Protein AF-A0A5F2BUI4-F1 (afdb_monomer)

Foldseek 3Di:
DDDDDDDDPPPPPPPPDDPDDDPPDDDPVRVVPDDDDPDDDQFEAECQAPVQVPDPHGDALVVLLVVLVVCVVVVRRHYDNYDLVPDPRRVVSVVVSVVPDDD

InterPro domains:
  IPR000891 Pyruvate carboxyltransferase [PF00682] (43-96)
  IPR002034 Alpha-isopropylmalate/homocitrate synthase, conserved site [PS00815] (48-64)
  IPR013785 Aldolase-type TIM barrel [G3DSA:3.20.20.70] (23-102)

Radius of gyration: 25.84 Å; Cα contacts (8 Å, |Δi|>4): 67; chains: 1; bounding box: 66×32×68 Å

Organism: NCBI:txid2023184

Mean predicted aligned error: 11.92 Å

Nearest PDB structures (foldseek):
  4ov9-assembly1_A-2  TM=9.997E-01  e=1.015E-05  Leptospira biflexa serovar Patoc strain 'Patoc 1 (Paris)'
  4ov4-assembly1_A-2  TM=1.001E+00  e=1.326E-05  Leptospira biflexa serovar Patoc strain 'Patoc 1 (Paris)'
  3hps-assembly1_B  TM=8.866E-01  e=4.500E-03  Mycobacterium tuberculosis H37Rv
  3hps-assembly1_A  TM=8.861E-01  e=5.146E-03  Mycobacterium tuberculosis H37Rv
  6ktq-assembly1_B  TM=8.487E-01  e=1.229E-02  Sulfolobus acidocaldarius DSM 639

pLDDT: mean 83.7, std 21.83, range [31.66, 98.69]

Solvent-accessible surface area (backbone atoms only — not comparable to full-atom values): 6797 Å² total; per-residue (Å²): 136,88,82,81,86,78,79,83,76,81,79,78,74,74,81,73,78,80,73,73,83,78,71,85,73,79,51,73,74,59,61,70,68,53,78,78,74,95,60,83,81,86,50,71,44,43,55,58,30,61,49,30,71,71,40,96,69,61,69,55,64,71,55,45,52,54,51,50,56,50,46,58,76,68,63,59,78,37,71,43,64,44,55,47,90,77,42,70,69,36,31,52,42,32,54,53,56,59,72,72,50,81,134

Sequence (103 aa):
MKQDSESENVDTTHNAIAFGNSKEIQSFSDILQNPLPKHPPFFMDVTLRDGNQALRKPWNLDQKETIFKQLLKLSVQGIEVGFASSNDQEFEACSYLSSIAPE

Secondary structure (DSSP, 8-state):
-------------------S----PPPHHHHHTSPPPSSPPP-EE-IIIIIHHTSSS---HHHHHHHHHHHHHTT-SEE----TTS-HHHHHHHHHHHHTS--

Structure (mmCIF, N/CA/C/O backbone):
data_AF-A0A5F2BUI4-F1
#
_entry.id   AF-A0A5F2BUI4-F1
#
loop_
_atom_site.group_PDB
_atom_site.id
_atom_site.type_symbol
_atom_site.label_atom_id
_atom_site.label_alt_id
_atom_site.label_comp_id
_atom_site.label_asym_id
_atom_site.label_entity_id
_atom_site.label_seq_id
_atom_site.pdbx_PDB_ins_code
_atom_site.Cartn_x
_atom_site.Cartn_y
_atom_site.Cartn_z
_atom_site.occupancy
_atom_site.B_iso_or_equiv
_atom_site.auth_seq_id
_atom_site.auth_comp_id
_atom_site.auth_asym_id
_atom_site.auth_atom_id
_atom_site.pdbx_PDB_model_num
ATOM 1 N N . MET A 1 1 ? 52.680 -18.682 57.495 1.00 40.50 1 MET A N 1
ATOM 2 C CA . MET A 1 1 ? 52.805 -18.217 56.099 1.00 40.50 1 MET A CA 1
ATOM 3 C C . MET A 1 1 ? 51.427 -18.330 55.476 1.00 40.50 1 MET A C 1
ATOM 5 O O . MET A 1 1 ? 50.887 -19.427 55.476 1.00 40.50 1 MET A O 1
ATOM 9 N N . LYS A 1 2 ? 50.830 -17.202 55.087 1.00 39.41 2 LYS A N 1
ATOM 10 C CA . LYS A 1 2 ? 49.523 -17.132 54.423 1.00 39.41 2 LYS A CA 1
ATOM 11 C C . LYS A 1 2 ? 49.656 -17.592 52.973 1.00 39.41 2 LYS A C 1
ATOM 13 O O . LYS A 1 2 ? 50.632 -17.200 52.340 1.00 39.41 2 LYS A O 1
ATOM 18 N N . GLN A 1 3 ? 48.671 -18.321 52.464 1.00 31.66 3 GLN A N 1
ATOM 19 C CA . GLN A 1 3 ? 48.295 -18.302 51.050 1.00 31.66 3 GLN A CA 1
ATOM 20 C C . GLN A 1 3 ? 46.776 -18.471 50.987 1.00 31.66 3 GLN A C 1
ATOM 22 O O . GLN A 1 3 ? 46.263 -19.583 50.935 1.00 31.66 3 GLN A O 1
ATOM 27 N N . ASP A 1 4 ? 46.084 -17.338 51.074 1.00 36.66 4 ASP A N 1
ATOM 28 C CA . ASP A 1 4 ? 44.680 -17.218 50.706 1.00 36.66 4 ASP A CA 1
ATOM 29 C C . ASP A 1 4 ? 44.648 -17.053 49.181 1.00 36.66 4 ASP A C 1
ATOM 31 O O . ASP A 1 4 ? 45.276 -16.147 48.632 1.00 36.66 4 ASP A O 1
ATOM 35 N N . SER A 1 5 ? 43.997 -17.980 48.481 1.00 43.94 5 SER A N 1
ATOM 36 C CA . SER A 1 5 ? 43.767 -17.885 47.042 1.00 43.94 5 SER A CA 1
ATOM 37 C C . SER A 1 5 ? 42.569 -16.968 46.799 1.00 43.94 5 SER A C 1
ATOM 39 O O . SER A 1 5 ? 41.422 -17.414 46.848 1.00 43.94 5 SER A O 1
ATOM 41 N N . GLU A 1 6 ? 42.830 -15.686 46.569 1.00 41.34 6 GLU A N 1
ATOM 42 C CA . GLU A 1 6 ? 41.829 -14.747 46.070 1.00 41.34 6 GLU A CA 1
ATOM 43 C C . GLU A 1 6 ? 41.555 -15.054 44.592 1.00 41.34 6 GLU A C 1
ATOM 45 O O . GLU A 1 6 ? 42.426 -14.934 43.732 1.00 41.34 6 GLU A O 1
ATOM 50 N N . SER A 1 7 ? 40.337 -15.504 44.290 1.00 40.62 7 SER A N 1
ATOM 51 C CA . SER A 1 7 ? 39.819 -15.528 42.926 1.00 40.62 7 SER A CA 1
ATOM 52 C C . SER A 1 7 ? 39.470 -14.095 42.526 1.00 40.62 7 SER A C 1
ATOM 54 O O . SER A 1 7 ? 38.478 -13.545 43.010 1.00 40.62 7 SER A O 1
ATOM 56 N N . GLU A 1 8 ? 40.280 -13.491 41.661 1.00 36.25 8 GLU A N 1
ATOM 57 C CA . GLU A 1 8 ? 39.972 -12.208 41.030 1.00 36.25 8 GLU A CA 1
ATOM 58 C C . GLU A 1 8 ? 38.680 -12.338 40.209 1.00 36.25 8 GLU A C 1
ATOM 60 O O . GLU A 1 8 ? 38.648 -12.943 39.138 1.00 36.25 8 GLU A O 1
ATOM 65 N N . ASN A 1 9 ? 37.584 -11.781 40.727 1.00 36.47 9 ASN A N 1
ATOM 66 C CA . ASN A 1 9 ? 36.390 -11.522 39.936 1.00 36.47 9 ASN A CA 1
ATOM 67 C C . ASN A 1 9 ? 36.667 -10.247 39.136 1.00 36.47 9 ASN A C 1
ATOM 69 O O . ASN A 1 9 ? 36.715 -9.154 39.698 1.00 36.47 9 ASN A O 1
ATOM 73 N N . VAL A 1 10 ? 36.911 -10.398 37.834 1.00 41.38 10 VAL A N 1
ATOM 74 C CA . VAL A 1 10 ? 37.094 -9.281 36.904 1.00 41.38 10 VAL A CA 1
ATOM 75 C C . VAL A 1 10 ? 35.752 -8.563 36.763 1.00 41.38 10 VAL A C 1
ATOM 77 O O . VAL A 1 10 ? 34.909 -8.942 35.949 1.00 41.38 10 VAL A O 1
ATOM 80 N N . ASP A 1 11 ? 35.545 -7.537 37.586 1.00 40.06 11 ASP A N 1
ATOM 81 C CA . ASP A 1 11 ? 34.415 -6.619 37.481 1.00 40.06 11 ASP A CA 1
ATOM 82 C C . ASP A 1 11 ? 34.570 -5.797 36.196 1.00 40.06 11 ASP A C 1
ATOM 84 O O . ASP A 1 11 ? 35.220 -4.751 36.145 1.00 40.06 11 ASP A O 1
ATOM 88 N N . THR A 1 12 ? 34.033 -6.340 35.104 1.00 38.44 12 THR A N 1
ATOM 89 C CA . THR A 1 12 ? 33.984 -5.667 33.807 1.00 38.44 12 THR A CA 1
ATOM 90 C C . THR A 1 12 ? 32.848 -4.655 33.859 1.00 38.44 12 THR A C 1
ATOM 92 O O . THR A 1 12 ? 31.767 -4.864 33.307 1.00 38.44 12 THR A O 1
ATOM 95 N N . THR A 1 13 ? 33.081 -3.537 34.541 1.00 39.53 13 THR A N 1
ATOM 96 C CA . THR A 1 13 ? 32.226 -2.359 34.429 1.00 39.53 13 THR A CA 1
ATOM 97 C C . THR A 1 13 ? 32.399 -1.795 33.023 1.00 39.53 13 THR A C 1
ATOM 99 O O . THR A 1 13 ? 33.300 -1.012 32.724 1.00 39.53 13 THR A O 1
ATOM 102 N N . HIS A 1 14 ? 31.527 -2.236 32.113 1.00 44.00 14 HIS A N 1
ATOM 103 C CA . HIS A 1 14 ? 31.317 -1.572 30.837 1.00 44.00 14 HIS A CA 1
ATOM 104 C C . HIS A 1 14 ? 30.907 -0.129 31.123 1.00 44.00 14 HIS A C 1
ATOM 106 O O . HIS A 1 14 ? 29.790 0.154 31.551 1.00 44.00 14 HIS A O 1
ATOM 112 N N . ASN A 1 15 ? 31.860 0.773 30.914 1.00 41.28 15 ASN A N 1
ATOM 113 C CA . ASN A 1 15 ? 31.704 2.207 31.047 1.00 41.28 15 ASN A CA 1
ATOM 114 C C . ASN A 1 15 ? 30.686 2.672 29.991 1.00 41.28 15 ASN A C 1
ATOM 116 O O . ASN A 1 15 ? 31.028 2.896 28.827 1.00 41.28 15 ASN A O 1
ATOM 120 N N . ALA A 1 16 ? 29.409 2.716 30.371 1.00 46.88 16 ALA A N 1
ATOM 121 C CA . ALA A 1 16 ? 28.344 3.222 29.527 1.00 46.88 16 ALA A CA 1
ATOM 122 C C . ALA A 1 16 ? 28.563 4.726 29.347 1.00 46.88 16 ALA A C 1
ATOM 124 O O . ALA A 1 16 ? 28.438 5.512 30.284 1.00 46.88 16 ALA A O 1
ATOM 125 N N . ILE A 1 17 ? 28.923 5.113 28.126 1.00 44.84 17 ILE A N 1
ATOM 126 C CA . ILE A 1 17 ? 28.969 6.505 27.689 1.00 44.84 17 ILE A CA 1
ATOM 127 C C . ILE A 1 17 ? 27.579 7.096 27.948 1.00 44.84 17 ILE A C 1
ATOM 129 O O . ILE A 1 17 ? 26.595 6.679 27.336 1.00 44.84 17 ILE A O 1
ATOM 133 N N . ALA A 1 18 ? 27.498 8.030 28.895 1.00 49.97 18 ALA A N 1
ATOM 134 C CA . ALA A 1 18 ? 26.268 8.713 29.258 1.00 49.97 18 ALA A CA 1
ATOM 135 C C . ALA A 1 18 ? 25.780 9.562 28.075 1.00 49.97 18 ALA A C 1
ATOM 137 O O . ALA A 1 18 ? 26.243 10.682 27.854 1.00 49.97 18 ALA A O 1
ATOM 138 N N . PHE A 1 19 ? 24.836 9.024 27.304 1.00 50.28 19 PHE A N 1
ATOM 139 C CA . PHE A 1 19 ? 23.993 9.833 26.435 1.00 50.28 19 PHE A CA 1
ATOM 140 C C . PHE A 1 19 ? 23.083 10.685 27.334 1.00 50.28 19 PHE A C 1
ATOM 142 O O . PHE A 1 19 ? 22.416 10.165 28.225 1.00 50.28 19 PHE A O 1
ATOM 149 N N . GLY A 1 20 ? 23.160 12.006 27.153 1.00 56.09 20 GLY A N 1
ATOM 150 C CA . GLY A 1 20 ? 22.627 13.022 28.062 1.00 56.09 20 GLY A CA 1
ATOM 151 C C . GLY A 1 20 ? 21.127 12.945 28.368 1.00 56.09 20 GLY A C 1
ATOM 152 O O . GLY A 1 20 ? 20.374 12.274 27.674 1.00 56.09 20 GLY A O 1
ATOM 153 N N . ASN A 1 21 ? 20.741 13.673 29.429 1.00 55.84 21 ASN A N 1
ATOM 154 C CA . ASN A 1 21 ? 19.393 13.833 29.992 1.00 55.84 21 ASN A CA 1
ATOM 155 C C . ASN A 1 21 ? 18.414 12.724 29.599 1.00 55.84 21 ASN A C 1
ATOM 157 O O . ASN A 1 21 ? 17.616 12.871 28.669 1.00 55.84 21 ASN A O 1
ATOM 161 N N . SER A 1 22 ? 18.448 11.636 30.368 1.00 63.75 22 SER A N 1
ATOM 162 C CA . SER A 1 22 ? 17.383 10.646 30.400 1.00 63.75 22 SER A CA 1
ATOM 163 C C . SER A 1 22 ? 16.063 11.368 30.664 1.00 63.75 22 SER A C 1
ATOM 165 O O . SER A 1 22 ? 15.782 11.763 31.796 1.00 63.75 22 SER A O 1
ATOM 167 N N . LYS A 1 23 ? 15.257 11.572 29.616 1.00 68.19 23 LYS A N 1
ATOM 168 C CA . LYS A 1 23 ? 13.826 11.809 29.805 1.00 68.19 23 LYS A CA 1
ATOM 169 C C . LYS A 1 23 ? 13.335 10.681 30.703 1.00 68.19 23 LYS A C 1
ATOM 171 O O . LYS A 1 23 ? 13.623 9.522 30.418 1.00 68.19 23 LYS A O 1
ATOM 176 N N . GLU A 1 24 ? 12.677 11.030 31.797 1.00 74.81 24 GLU A N 1
ATOM 177 C CA . GLU A 1 24 ? 12.127 10.058 32.732 1.00 74.81 24 GLU A CA 1
ATOM 178 C C . GLU A 1 24 ? 11.155 9.158 31.956 1.00 74.81 24 GLU A C 1
ATOM 180 O O . GLU A 1 24 ? 10.153 9.623 31.406 1.00 74.81 24 GLU A O 1
ATOM 185 N N . ILE A 1 25 ? 11.526 7.888 31.784 1.00 80.00 25 ILE A N 1
ATOM 186 C CA . ILE A 1 25 ? 10.713 6.916 31.058 1.00 80.00 25 ILE A CA 1
ATOM 187 C C . ILE A 1 25 ? 9.664 6.412 32.043 1.00 80.00 25 ILE A C 1
ATOM 189 O O . ILE A 1 25 ? 10.016 5.902 33.105 1.00 80.00 25 ILE A O 1
ATOM 193 N N . GLN A 1 26 ? 8.385 6.555 31.691 1.00 79.69 26 GLN A N 1
ATOM 194 C CA . GLN A 1 26 ? 7.292 5.992 32.482 1.00 79.69 26 GLN A CA 1
ATOM 195 C C . GLN A 1 26 ? 7.490 4.488 32.661 1.00 79.69 26 GLN A C 1
ATOM 197 O O . GLN A 1 26 ? 7.848 3.783 31.711 1.00 79.69 26 GLN A O 1
ATOM 202 N N . SER A 1 27 ? 7.243 3.987 33.869 1.00 86.44 27 SER A N 1
ATOM 203 C CA . SER A 1 27 ? 7.346 2.555 34.110 1.00 86.44 27 SER A CA 1
ATOM 204 C C . SER A 1 27 ? 6.225 1.811 33.382 1.00 86.44 27 SER A C 1
ATOM 206 O O . SER A 1 27 ? 5.158 2.355 33.089 1.00 86.44 27 SER A O 1
ATOM 208 N N . PHE A 1 28 ? 6.441 0.523 33.117 1.00 84.19 28 PHE A N 1
ATOM 209 C 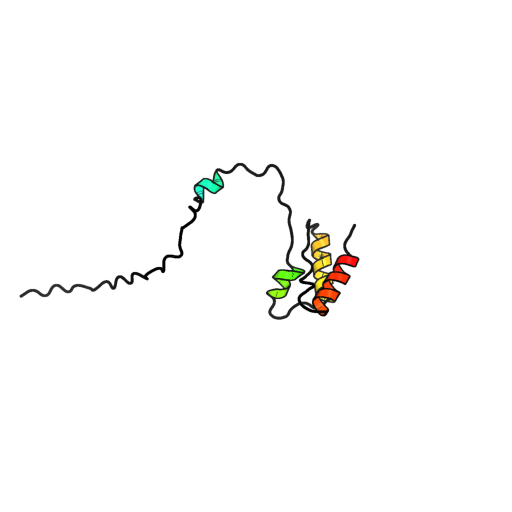CA . PHE A 1 28 ? 5.409 -0.332 32.530 1.00 84.19 28 PHE A CA 1
ATOM 210 C C . PHE A 1 28 ? 4.128 -0.358 33.383 1.00 84.19 28 PHE A C 1
ATOM 212 O O . PHE A 1 28 ? 3.020 -0.347 32.848 1.00 84.19 28 PHE A O 1
ATOM 219 N N . SER A 1 29 ? 4.281 -0.322 34.711 1.00 87.19 29 SER A N 1
ATOM 220 C CA . SER A 1 29 ? 3.170 -0.251 35.664 1.00 87.19 29 SER A CA 1
ATOM 221 C C . SER A 1 29 ? 2.339 1.022 35.509 1.00 87.19 29 SER A C 1
ATOM 223 O O . SER A 1 29 ? 1.123 0.965 35.679 1.00 87.19 29 SER A O 1
ATOM 225 N N . ASP A 1 30 ? 2.972 2.146 35.170 1.00 87.62 30 ASP A N 1
ATOM 226 C CA . ASP A 1 30 ? 2.285 3.424 34.951 1.00 87.62 30 ASP A CA 1
ATOM 227 C C . ASP A 1 30 ? 1.503 3.402 33.632 1.00 87.62 30 ASP A C 1
ATOM 229 O O . ASP A 1 30 ? 0.360 3.848 33.574 1.00 87.62 30 ASP A O 1
ATOM 233 N N . ILE A 1 31 ? 2.073 2.800 32.582 1.00 85.44 31 ILE A N 1
ATOM 234 C CA . ILE A 1 31 ? 1.411 2.660 31.275 1.00 85.44 31 ILE A CA 1
AT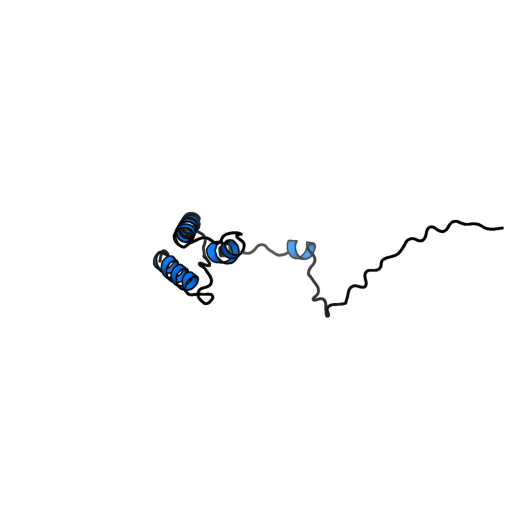OM 235 C C . ILE A 1 31 ? 0.122 1.840 31.392 1.00 85.44 31 ILE A C 1
ATOM 237 O O . ILE A 1 31 ? -0.891 2.206 30.796 1.00 85.44 31 ILE A O 1
ATOM 241 N N . LEU A 1 32 ? 0.136 0.750 32.164 1.00 84.44 32 LEU A N 1
ATOM 242 C CA . LEU A 1 32 ? -1.039 -0.111 32.344 1.00 84.44 32 LEU A CA 1
ATOM 243 C C . LEU A 1 32 ? -2.178 0.556 33.124 1.00 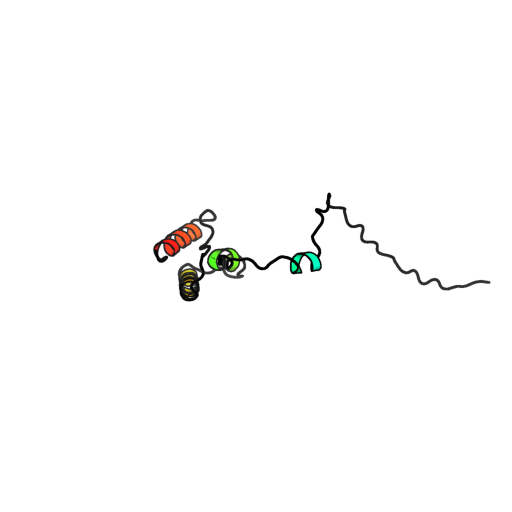84.44 32 LEU A C 1
ATOM 245 O O . LEU A 1 32 ? -3.319 0.107 33.029 1.00 84.44 32 LEU A O 1
ATOM 249 N N . GLN A 1 33 ? -1.888 1.610 33.887 1.00 90.44 33 GLN A N 1
ATOM 250 C CA . GLN A 1 33 ? -2.906 2.379 34.605 1.00 90.44 33 GLN A CA 1
ATOM 251 C C . GLN A 1 33 ? -3.620 3.393 33.705 1.00 90.44 33 GLN A C 1
ATOM 253 O O . GLN A 1 33 ? -4.635 3.961 34.115 1.00 90.44 33 GLN A O 1
ATOM 258 N N . ASN A 1 34 ? -3.131 3.619 32.480 1.00 88.00 34 ASN A N 1
ATOM 259 C CA . ASN A 1 34 ? -3.787 4.531 31.557 1.00 88.00 34 ASN A CA 1
ATOM 260 C C . ASN A 1 34 ? -5.182 4.014 31.174 1.00 88.00 34 ASN A C 1
ATOM 262 O O . ASN A 1 34 ? -5.356 2.828 30.876 1.00 88.00 34 ASN A O 1
ATOM 266 N N . PRO A 1 35 ? -6.192 4.899 31.132 1.00 88.62 35 PRO A N 1
ATOM 267 C CA . PRO A 1 35 ? -7.512 4.519 30.664 1.00 88.62 35 PRO A CA 1
ATOM 268 C C . PRO A 1 35 ? -7.445 4.061 29.203 1.00 88.62 35 PRO A C 1
ATOM 270 O O . PRO A 1 35 ? -6.702 4.622 28.394 1.00 88.62 35 PRO A O 1
ATOM 273 N N . LEU A 1 36 ? -8.264 3.065 28.854 1.00 87.56 36 LEU A N 1
ATOM 274 C CA . LEU A 1 36 ? -8.360 2.602 27.473 1.00 87.56 36 LEU A CA 1
ATOM 275 C C . LEU A 1 36 ? -8.819 3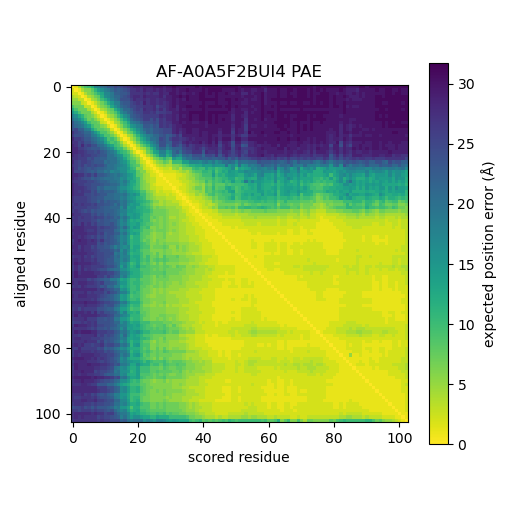.744 26.545 1.00 87.56 36 LEU A C 1
ATOM 277 O O . LEU A 1 36 ? -9.687 4.540 26.931 1.00 87.56 36 LEU A O 1
ATOM 281 N N . PRO A 1 37 ? -8.285 3.823 25.313 1.00 89.00 37 PRO A N 1
ATOM 282 C CA . PRO A 1 37 ? -8.739 4.794 24.328 1.00 89.00 37 PRO A CA 1
ATOM 283 C C . PRO A 1 37 ? -10.242 4.659 24.063 1.00 89.00 37 PRO A C 1
ATOM 285 O O . PRO A 1 37 ? -10.765 3.558 23.908 1.00 89.00 37 PRO A O 1
ATOM 288 N N . LYS A 1 38 ? -10.943 5.795 23.972 1.00 93.88 38 LYS A N 1
ATOM 289 C CA . LYS A 1 38 ? -12.385 5.828 23.658 1.00 93.88 38 LYS A CA 1
ATOM 290 C C . LYS A 1 38 ? -12.692 5.529 22.190 1.00 93.88 38 LYS A C 1
ATOM 292 O O . LYS A 1 38 ? -13.838 5.252 21.850 1.00 93.88 38 LYS A O 1
ATOM 297 N N . HIS A 1 39 ? -11.682 5.620 21.332 1.00 92.81 39 HIS A N 1
ATOM 298 C CA . HIS A 1 39 ? -11.791 5.394 19.900 1.00 92.81 39 HIS A CA 1
ATOM 299 C C . HIS A 1 39 ? -10.823 4.287 19.489 1.00 92.81 39 HIS A C 1
ATOM 301 O O . HIS A 1 39 ? -9.729 4.206 20.060 1.00 92.81 39 HIS A O 1
ATOM 307 N N . PRO A 1 40 ? -11.205 3.440 18.519 1.00 91.62 40 PRO A N 1
ATOM 308 C CA . PRO A 1 40 ? -10.279 2.470 17.964 1.00 91.62 40 PRO A CA 1
ATOM 309 C C . PRO A 1 40 ? -9.092 3.195 17.313 1.00 91.62 40 PRO A C 1
ATOM 311 O O . PRO A 1 40 ? -9.244 4.326 16.838 1.00 91.62 40 PRO A O 1
ATOM 314 N N . PRO A 1 41 ? -7.909 2.567 17.278 1.00 92.88 41 PRO A N 1
ATOM 315 C CA . PRO A 1 41 ? -6.778 3.128 16.562 1.00 92.88 41 PRO A CA 1
ATOM 316 C C . PRO A 1 41 ? -7.057 3.178 15.055 1.00 92.88 41 PRO A C 1
ATOM 318 O O . PRO A 1 41 ? -7.767 2.339 14.491 1.00 92.88 41 PRO A O 1
ATOM 321 N N . PHE A 1 42 ? -6.436 4.150 14.392 1.00 94.94 42 PHE A N 1
ATOM 322 C CA . PHE A 1 42 ? -6.319 4.137 12.943 1.00 94.94 42 PHE A CA 1
ATOM 323 C C . PHE A 1 42 ? -5.195 3.175 12.545 1.00 94.94 42 PHE A C 1
ATOM 325 O O . PHE A 1 42 ? -4.069 3.300 13.025 1.00 94.94 42 PHE A O 1
ATOM 332 N N . PHE A 1 43 ? -5.496 2.221 11.670 1.00 96.06 43 PHE A N 1
ATOM 333 C CA . PHE A 1 43 ? -4.522 1.256 11.169 1.00 96.06 43 PHE A CA 1
ATOM 334 C C . PHE A 1 43 ? -3.977 1.724 9.820 1.00 96.06 43 PHE A C 1
ATOM 336 O O . PHE A 1 43 ? -4.692 1.696 8.817 1.00 96.06 43 PHE A O 1
ATOM 343 N N . MET A 1 44 ? -2.712 2.145 9.823 1.00 97.50 44 MET A N 1
ATOM 344 C CA . MET A 1 44 ? -1.935 2.462 8.629 1.00 97.50 44 MET A CA 1
ATOM 345 C C . MET A 1 44 ? -1.001 1.294 8.322 1.00 97.50 44 MET A C 1
ATOM 347 O O . MET A 1 44 ? -0.095 1.002 9.102 1.00 97.50 44 MET A O 1
ATOM 351 N N . ASP A 1 45 ? -1.245 0.614 7.210 1.00 98.25 45 ASP A N 1
ATOM 352 C CA . ASP A 1 45 ? -0.420 -0.497 6.758 1.00 98.25 45 ASP A CA 1
ATOM 353 C C . ASP A 1 45 ? 0.738 0.014 5.890 1.00 98.25 45 ASP A C 1
ATOM 355 O O . ASP A 1 45 ? 0.530 0.784 4.953 1.00 98.25 45 ASP A O 1
ATOM 359 N N . VAL A 1 46 ? 1.959 -0.420 6.203 1.00 98.44 46 VAL A N 1
ATOM 360 C CA . VAL A 1 46 ? 3.199 0.023 5.539 1.00 98.44 46 VAL A CA 1
ATOM 361 C C . VAL A 1 46 ? 3.860 -1.090 4.718 1.00 98.44 46 VAL A C 1
ATOM 363 O O . VAL A 1 46 ? 5.024 -0.992 4.326 1.00 98.44 46 VAL A O 1
ATOM 366 N N . THR A 1 47 ? 3.137 -2.179 4.437 1.00 98.38 47 THR A N 1
ATOM 367 C CA . THR A 1 47 ? 3.684 -3.375 3.775 1.00 98.38 47 THR A CA 1
ATOM 368 C C . THR A 1 47 ? 4.288 -3.059 2.406 1.00 98.38 47 THR A C 1
ATOM 370 O O . THR A 1 47 ? 5.341 -3.594 2.062 1.00 98.38 47 THR A O 1
ATOM 373 N N . LEU A 1 48 ? 3.666 -2.177 1.618 1.00 98.38 48 LEU A N 1
ATOM 374 C CA . LEU A 1 48 ? 4.127 -1.851 0.262 1.00 98.38 48 LEU A CA 1
ATOM 375 C C . LEU A 1 48 ? 5.355 -0.928 0.227 1.00 98.38 48 LEU A C 1
ATOM 377 O O . LEU A 1 48 ? 6.058 -0.916 -0.787 1.00 98.38 48 LEU A O 1
ATOM 381 N N . ARG A 1 49 ? 5.648 -0.214 1.322 1.00 98.00 49 ARG A N 1
ATOM 382 C CA . ARG A 1 49 ? 6.830 0.647 1.464 1.00 98.00 49 ARG A CA 1
ATOM 383 C C . ARG A 1 49 ? 7.895 -0.017 2.333 1.00 98.00 49 ARG A C 1
ATOM 385 O O . ARG A 1 49 ? 8.875 -0.534 1.796 1.00 98.00 49 ARG A O 1
ATOM 392 N N . ASP A 1 50 ? 7.690 -0.050 3.650 1.00 97.88 50 ASP A N 1
ATOM 393 C CA . ASP A 1 50 ? 8.668 -0.566 4.619 1.00 97.88 50 ASP A CA 1
ATOM 394 C C . ASP A 1 50 ? 8.846 -2.073 4.462 1.00 97.88 50 ASP A C 1
ATOM 396 O O . ASP A 1 50 ? 9.971 -2.575 4.406 1.00 97.88 50 ASP A O 1
ATOM 400 N N . GLY A 1 51 ? 7.730 -2.793 4.318 1.00 98.00 51 GLY A N 1
ATOM 401 C CA . GLY A 1 51 ? 7.751 -4.238 4.102 1.00 98.00 51 GLY A CA 1
ATOM 402 C C . GLY A 1 51 ? 8.514 -4.607 2.830 1.00 98.00 51 GLY A C 1
ATOM 403 O O . GLY A 1 51 ? 9.392 -5.466 2.867 1.00 98.00 51 GLY A O 1
ATOM 404 N N . ASN A 1 52 ? 8.246 -3.905 1.725 1.00 97.94 52 ASN A N 1
ATOM 405 C CA . ASN A 1 52 ? 8.939 -4.107 0.454 1.00 97.94 52 ASN A CA 1
ATOM 406 C C . ASN A 1 52 ? 10.449 -3.810 0.549 1.00 97.94 52 ASN A C 1
ATOM 408 O O . ASN A 1 52 ? 11.253 -4.556 -0.013 1.00 97.94 52 ASN A O 1
ATOM 412 N N . GLN A 1 53 ? 10.849 -2.764 1.284 1.00 96.31 53 GLN A N 1
ATOM 413 C CA . GLN A 1 53 ? 12.259 -2.404 1.487 1.00 96.31 53 GLN A CA 1
ATOM 414 C C . GLN A 1 53 ? 13.027 -3.448 2.318 1.00 96.31 53 GLN A C 1
ATOM 416 O O . GLN A 1 53 ? 14.236 -3.603 2.144 1.00 96.31 53 GLN A O 1
ATOM 421 N N . ALA A 1 54 ? 12.343 -4.183 3.196 1.00 98.06 54 ALA A N 1
ATOM 422 C CA . ALA A 1 54 ? 12.950 -5.229 4.018 1.00 98.06 54 ALA A CA 1
ATOM 423 C C . ALA A 1 54 ? 13.213 -6.546 3.258 1.00 98.06 54 ALA A C 1
ATOM 425 O O . ALA A 1 54 ? 13.920 -7.426 3.760 1.00 98.06 54 ALA A O 1
ATOM 426 N N . LEU A 1 55 ? 12.655 -6.720 2.056 1.00 97.56 55 LEU A N 1
ATOM 427 C CA . LEU A 1 55 ? 12.810 -7.952 1.286 1.00 97.56 55 LEU A CA 1
ATOM 428 C C . LEU A 1 55 ? 14.209 -8.073 0.680 1.00 97.56 55 LEU A C 1
ATOM 430 O O . LEU A 1 55 ? 14.741 -7.137 0.090 1.00 97.56 55 LEU A O 1
ATOM 434 N N . ARG A 1 56 ? 14.757 -9.297 0.681 1.00 98.00 56 ARG A N 1
ATOM 435 C CA . ARG A 1 56 ? 15.977 -9.615 -0.087 1.00 98.00 56 ARG A CA 1
ATOM 436 C C . ARG A 1 56 ? 15.812 -9.294 -1.579 1.00 98.00 56 ARG A C 1
ATOM 438 O O . ARG A 1 56 ? 16.773 -8.889 -2.226 1.00 98.00 56 ARG A O 1
ATOM 445 N N . LYS A 1 57 ? 14.620 -9.543 -2.128 1.00 97.81 57 LYS A N 1
ATOM 446 C CA . LYS A 1 57 ? 14.235 -9.189 -3.496 1.00 97.81 57 LYS A CA 1
ATOM 447 C C . LYS A 1 57 ? 12.950 -8.360 -3.425 1.00 97.81 57 LYS A C 1
ATOM 449 O O . LYS A 1 57 ? 11.908 -8.954 -3.145 1.00 97.81 57 LYS A O 1
ATOM 454 N N . PRO A 1 58 ? 13.020 -7.042 -3.672 1.00 97.31 58 PRO A N 1
ATOM 455 C CA . PRO A 1 58 ? 11.840 -6.192 -3.720 1.00 97.31 58 PRO A CA 1
ATOM 456 C C . PRO A 1 58 ? 10.831 -6.678 -4.762 1.00 97.31 58 PRO A C 1
ATOM 458 O O . PRO A 1 58 ? 11.199 -7.262 -5.789 1.00 97.31 58 PRO A O 1
ATOM 461 N N . TRP A 1 59 ? 9.556 -6.433 -4.488 1.00 98.06 59 TRP A N 1
ATOM 462 C CA . TRP A 1 59 ? 8.463 -6.731 -5.396 1.00 98.06 59 TRP A CA 1
ATOM 463 C C . TRP A 1 59 ? 8.492 -5.832 -6.627 1.00 98.06 59 TRP A C 1
ATOM 465 O O . TRP A 1 59 ? 8.800 -4.642 -6.553 1.00 98.06 59 TRP A O 1
ATOM 475 N N . ASN A 1 60 ? 8.107 -6.413 -7.761 1.00 96.94 60 ASN A N 1
ATOM 476 C CA . ASN A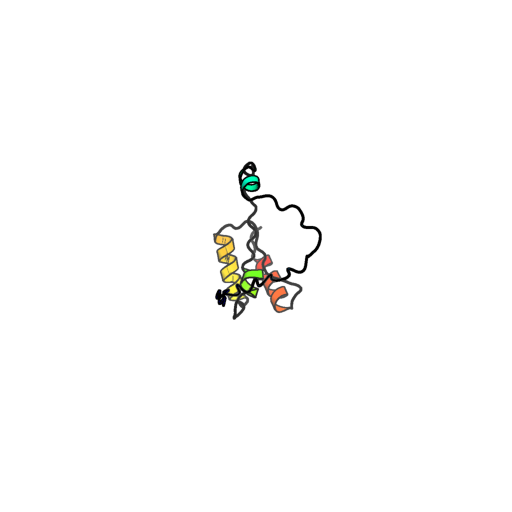 1 60 ? 7.768 -5.648 -8.956 1.00 96.94 60 ASN A CA 1
ATOM 477 C C . ASN A 1 60 ? 6.337 -5.076 -8.861 1.00 96.94 60 ASN A C 1
ATOM 479 O O . ASN A 1 60 ? 5.619 -5.328 -7.891 1.00 96.94 60 ASN A O 1
ATOM 483 N N . LEU A 1 61 ? 5.916 -4.322 -9.880 1.00 97.94 61 LEU A N 1
ATOM 484 C CA . LEU A 1 61 ? 4.603 -3.673 -9.913 1.00 97.94 61 LEU A CA 1
ATOM 485 C C . LEU A 1 61 ? 3.432 -4.660 -9.748 1.00 97.94 61 LEU A C 1
ATOM 487 O O . LEU A 1 61 ? 2.587 -4.450 -8.883 1.00 97.94 61 LEU A O 1
ATOM 491 N N . ASP A 1 62 ? 3.418 -5.765 -10.496 1.00 98.25 62 ASP A N 1
ATOM 492 C CA . ASP A 1 62 ? 2.332 -6.761 -10.451 1.00 98.25 62 ASP A CA 1
ATOM 493 C C . ASP A 1 62 ? 2.207 -7.429 -9.071 1.00 98.25 62 ASP A C 1
ATOM 495 O O . ASP A 1 62 ? 1.114 -7.705 -8.561 1.00 98.25 62 ASP A O 1
ATOM 499 N N . GLN A 1 63 ? 3.349 -7.693 -8.434 1.00 98.50 63 GLN A N 1
ATOM 500 C CA . GLN A 1 63 ? 3.399 -8.227 -7.079 1.00 98.50 63 GLN A CA 1
ATOM 501 C C . GLN A 1 63 ? 2.891 -7.197 -6.070 1.00 98.50 63 GLN A C 1
ATOM 503 O O . GLN A 1 63 ? 2.080 -7.547 -5.211 1.00 98.50 63 GLN A O 1
ATOM 508 N N . LYS A 1 64 ? 3.295 -5.928 -6.201 1.00 98.62 64 LYS A N 1
ATOM 509 C CA . LYS A 1 64 ? 2.765 -4.840 -5.371 1.00 98.62 64 LYS A CA 1
ATOM 510 C C . LYS A 1 64 ? 1.255 -4.685 -5.535 1.00 98.62 64 LYS A C 1
ATOM 512 O O . LYS A 1 64 ? 0.557 -4.585 -4.534 1.00 98.62 64 LYS A O 1
ATOM 517 N N . GLU A 1 65 ? 0.726 -4.747 -6.755 1.00 98.69 65 GLU A N 1
ATOM 518 C CA . GLU A 1 65 ? -0.721 -4.714 -7.003 1.00 98.69 65 GLU A CA 1
AT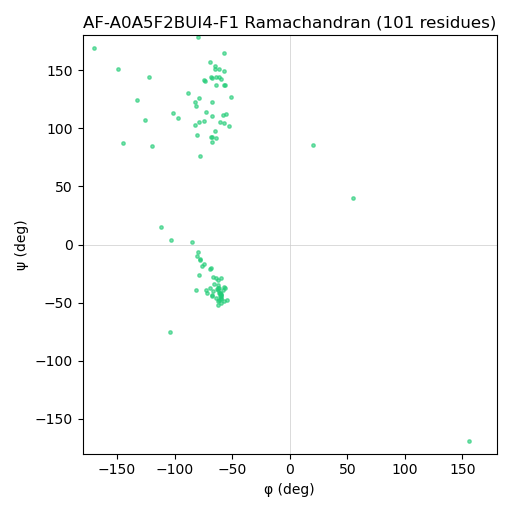OM 519 C C . GLU A 1 65 ? -1.438 -5.886 -6.324 1.00 98.69 65 GLU A C 1
ATOM 521 O O . GLU A 1 65 ? -2.494 -5.713 -5.712 1.00 98.69 65 GLU A O 1
ATOM 526 N N . THR A 1 66 ? -0.851 -7.083 -6.385 1.00 98.62 66 THR A N 1
ATOM 527 C CA . THR A 1 66 ? -1.402 -8.260 -5.704 1.00 98.62 66 THR A CA 1
ATOM 528 C C . THR A 1 66 ? -1.498 -8.023 -4.199 1.00 98.62 66 THR A C 1
ATOM 530 O O . THR A 1 66 ? -2.554 -8.275 -3.620 1.00 98.62 66 THR A O 1
ATOM 533 N N . ILE A 1 67 ? -0.438 -7.508 -3.571 1.00 98.50 67 ILE A N 1
ATOM 534 C CA . ILE A 1 67 ? -0.425 -7.172 -2.141 1.00 98.50 67 ILE A CA 1
ATOM 535 C C . ILE A 1 67 ? -1.431 -6.059 -1.829 1.00 98.50 67 ILE A C 1
ATOM 537 O O . ILE A 1 67 ? -2.236 -6.217 -0.914 1.00 98.50 67 ILE A O 1
ATOM 541 N N . PHE A 1 68 ? -1.469 -4.990 -2.626 1.00 98.56 68 PHE A N 1
ATOM 542 C CA . PHE A 1 68 ? -2.422 -3.888 -2.478 1.00 98.56 68 PHE A CA 1
ATOM 543 C C . PHE A 1 68 ? -3.872 -4.386 -2.461 1.00 98.56 68 PHE A C 1
ATOM 545 O O . PHE A 1 68 ? -4.628 -4.082 -1.542 1.00 98.56 68 PHE A O 1
ATOM 552 N N . LYS A 1 69 ? -4.248 -5.253 -3.408 1.00 98.31 69 LYS A N 1
ATOM 553 C CA . LYS A 1 69 ? -5.588 -5.860 -3.449 1.00 98.31 69 LYS A CA 1
ATOM 554 C C . LYS A 1 69 ? -5.892 -6.731 -2.229 1.00 98.31 69 LYS A C 1
ATOM 556 O O . LYS A 1 69 ? -7.058 -6.845 -1.859 1.00 98.31 69 LYS A O 1
ATOM 561 N N . GLN A 1 70 ? -4.894 -7.367 -1.612 1.00 98.38 70 GLN A N 1
ATOM 562 C CA . GLN A 1 70 ? -5.104 -8.094 -0.353 1.00 98.38 70 GLN A CA 1
ATOM 563 C C . GLN A 1 70 ? -5.333 -7.134 0.815 1.00 98.38 70 GLN A C 1
ATOM 565 O O . GLN A 1 70 ? -6.243 -7.364 1.603 1.00 98.38 70 GLN A O 1
ATOM 570 N N . LEU A 1 71 ? -4.579 -6.036 0.890 1.00 97.88 71 LEU A N 1
ATOM 571 C CA . LEU A 1 71 ? -4.784 -5.001 1.908 1.00 97.88 71 LEU A CA 1
ATOM 572 C C . LEU A 1 71 ? -6.183 -4.378 1.797 1.00 97.88 71 LEU A C 1
ATOM 574 O O . LEU A 1 71 ? -6.874 -4.248 2.806 1.00 97.88 71 LEU A O 1
ATOM 578 N N . LEU A 1 72 ? -6.657 -4.108 0.576 1.00 97.12 72 LEU A N 1
ATOM 579 C CA . LEU A 1 72 ? -8.035 -3.662 0.343 1.00 97.12 72 LEU A CA 1
ATOM 580 C C . LEU A 1 72 ? -9.075 -4.685 0.826 1.00 97.12 72 LEU A C 1
ATOM 582 O O . LEU A 1 72 ? -10.050 -4.307 1.465 1.00 97.12 72 LEU A O 1
ATOM 586 N N . LYS A 1 73 ? -8.867 -5.987 0.576 1.00 97.81 73 LYS A N 1
ATOM 587 C CA . LYS A 1 73 ? -9.764 -7.056 1.067 1.00 97.81 73 LYS A CA 1
ATOM 588 C C . LYS A 1 73 ? -9.804 -7.158 2.592 1.00 97.81 73 LYS A C 1
ATOM 590 O O . LYS A 1 73 ? -10.807 -7.612 3.134 1.00 97.81 73 LYS A O 1
ATOM 595 N N . LEU A 1 74 ? -8.719 -6.783 3.267 1.00 96.75 74 LEU A N 1
ATOM 596 C CA . LEU A 1 74 ? -8.642 -6.722 4.727 1.00 96.75 74 LEU A CA 1
ATOM 597 C C . LEU A 1 74 ? -9.284 -5.453 5.302 1.00 96.75 74 LEU A C 1
ATOM 599 O O . LEU A 1 74 ? -9.396 -5.342 6.521 1.00 96.75 74 LEU A O 1
ATOM 603 N N . SER A 1 75 ? -9.710 -4.515 4.451 1.00 95.25 75 SER A N 1
ATOM 604 C CA . SER A 1 75 ? -10.312 -3.243 4.853 1.00 95.25 75 SER A CA 1
ATOM 605 C C . SER A 1 75 ? -9.424 -2.441 5.813 1.00 95.25 75 SER A C 1
ATOM 607 O O . SER A 1 75 ? -9.912 -1.857 6.784 1.00 95.25 75 SER A O 1
ATOM 609 N N . VAL A 1 76 ? -8.106 -2.422 5.569 1.00 95.38 76 VAL A N 1
ATOM 610 C CA . VAL A 1 76 ? -7.196 -1.538 6.316 1.00 95.38 76 VAL A CA 1
ATOM 611 C C . VAL A 1 76 ? -7.535 -0.074 6.023 1.00 95.38 76 VAL A C 1
ATOM 613 O O . VAL A 1 76 ? -7.930 0.272 4.912 1.00 95.38 76 VAL A O 1
ATOM 616 N N . GLN A 1 77 ? -7.407 0.790 7.030 1.00 95.44 77 GLN A N 1
ATOM 617 C CA . GLN A 1 77 ? -7.915 2.166 6.948 1.00 95.44 77 GLN A CA 1
ATOM 618 C C . GLN A 1 77 ? -6.995 3.094 6.143 1.00 95.44 77 GLN A C 1
ATOM 620 O O . GLN A 1 77 ? -7.457 4.082 5.580 1.00 95.44 77 GLN A O 1
ATOM 625 N N . GLY A 1 78 ? -5.699 2.789 6.078 1.00 97.44 78 GLY A N 1
ATOM 626 C CA . GLY A 1 78 ? -4.737 3.496 5.240 1.00 97.44 78 GLY A CA 1
ATOM 627 C C . GLY A 1 78 ? -3.618 2.568 4.788 1.00 97.44 78 GLY A C 1
ATOM 628 O O . GLY A 1 78 ? -3.281 1.615 5.489 1.00 97.44 78 GLY A O 1
ATOM 629 N N . ILE A 1 79 ? -3.050 2.852 3.617 1.00 98.12 79 ILE A N 1
ATOM 630 C CA . ILE A 1 79 ? -1.967 2.072 3.012 1.00 98.12 79 ILE A CA 1
ATOM 631 C C . ILE A 1 79 ? -0.878 3.036 2.542 1.00 98.12 79 ILE A C 1
ATOM 633 O O . ILE A 1 79 ? -1.142 3.927 1.736 1.00 98.12 79 ILE A O 1
ATOM 637 N N . GLU A 1 80 ? 0.354 2.843 3.002 1.00 98.38 80 GLU A N 1
ATOM 638 C CA . GLU A 1 80 ? 1.529 3.508 2.440 1.00 98.38 80 GLU A CA 1
ATOM 639 C C . GLU A 1 80 ? 2.000 2.734 1.200 1.00 98.38 80 GLU A C 1
ATOM 641 O O . GLU A 1 80 ? 2.602 1.665 1.300 1.00 98.38 80 GLU A O 1
ATOM 646 N N . VAL A 1 81 ? 1.692 3.255 0.010 1.00 97.75 81 VAL A N 1
ATOM 647 C CA . VAL A 1 81 ? 1.872 2.526 -1.263 1.00 97.75 81 VAL A CA 1
ATOM 648 C C . VAL A 1 81 ? 3.317 2.469 -1.782 1.00 97.75 81 VAL A C 1
ATOM 650 O O . VAL A 1 81 ? 3.606 1.669 -2.671 1.00 97.75 81 VAL A O 1
ATOM 653 N N . GLY A 1 82 ? 4.231 3.276 -1.239 1.00 97.19 82 GLY A N 1
ATOM 654 C CA . GLY A 1 82 ? 5.637 3.311 -1.649 1.00 97.19 82 GLY A CA 1
ATOM 655 C C . GLY A 1 82 ? 6.311 4.646 -1.333 1.00 97.19 82 GLY A C 1
ATOM 656 O O . GLY A 1 82 ? 5.747 5.488 -0.638 1.00 97.19 82 GLY A O 1
ATOM 657 N N . PHE A 1 83 ? 7.522 4.857 -1.862 1.00 97.69 83 PHE A N 1
ATOM 658 C CA . PHE A 1 83 ? 8.277 6.101 -1.662 1.00 97.69 83 PHE 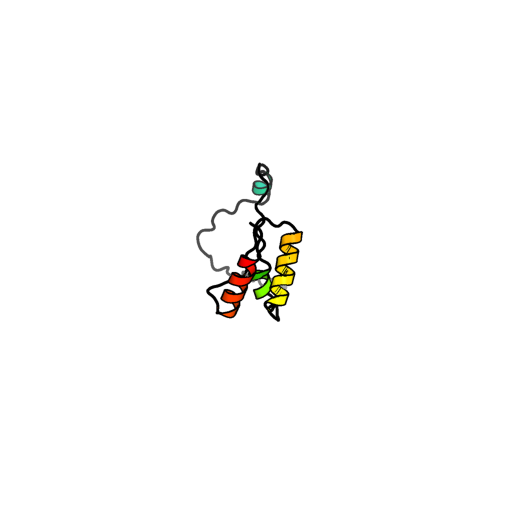A CA 1
ATOM 659 C C . PHE A 1 83 ? 8.555 6.803 -2.997 1.00 97.69 83 PHE A C 1
ATOM 661 O O . PHE A 1 83 ? 9.617 6.641 -3.601 1.00 97.69 83 PHE A O 1
ATOM 668 N N . ALA A 1 84 ? 7.584 7.598 -3.452 1.00 97.62 84 ALA A N 1
A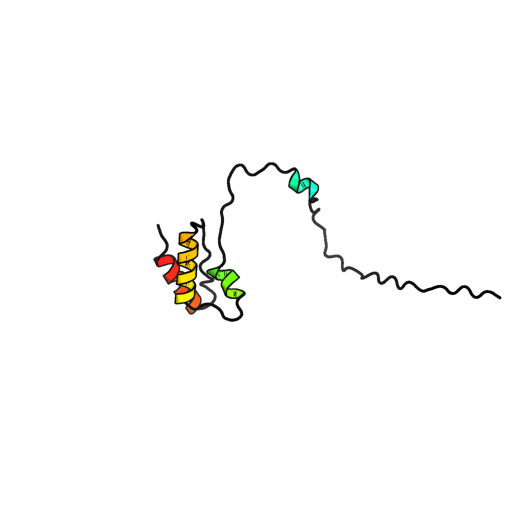TOM 669 C CA . ALA A 1 84 ? 7.539 8.146 -4.812 1.00 97.62 84 ALA A CA 1
ATOM 670 C C . ALA A 1 84 ? 8.746 9.023 -5.199 1.00 97.62 84 ALA A C 1
ATOM 672 O O . ALA A 1 84 ? 9.112 9.072 -6.364 1.00 97.62 84 ALA A O 1
ATOM 673 N N . SER A 1 85 ? 9.396 9.700 -4.247 1.00 97.69 85 SER A N 1
ATOM 674 C CA . SER A 1 85 ? 10.564 10.546 -4.538 1.00 97.69 85 SER A CA 1
ATOM 675 C C . SER A 1 85 ? 11.891 9.782 -4.587 1.00 97.69 85 SER A C 1
ATOM 677 O O . SER A 1 85 ? 12.941 10.408 -4.708 1.00 97.69 85 SER A O 1
ATOM 679 N N . SER A 1 86 ? 11.880 8.458 -4.411 1.00 96.62 86 SER A N 1
ATOM 680 C CA . SER A 1 86 ? 13.114 7.670 -4.340 1.00 96.62 86 SER A CA 1
ATOM 681 C C . SER A 1 86 ? 13.694 7.333 -5.716 1.00 96.62 86 SER A C 1
ATOM 683 O O . SER A 1 86 ? 14.913 7.353 -5.871 1.00 96.62 86 SER A O 1
ATOM 685 N N . ASN A 1 87 ? 12.847 7.008 -6.697 1.00 95.62 87 ASN A N 1
ATOM 686 C CA . ASN A 1 87 ? 13.202 6.740 -8.093 1.00 95.62 87 ASN A CA 1
ATOM 687 C C . ASN A 1 87 ? 11.934 6.648 -8.967 1.00 95.62 87 ASN A C 1
ATOM 689 O O . ASN A 1 87 ? 10.825 6.525 -8.445 1.00 95.62 87 ASN A O 1
ATOM 693 N N . ASP A 1 88 ? 12.116 6.638 -10.290 1.00 97.44 88 ASP A N 1
ATOM 694 C CA . ASP A 1 88 ? 11.020 6.614 -11.270 1.00 97.44 88 ASP A CA 1
ATOM 695 C C . ASP A 1 88 ? 10.127 5.366 -11.157 1.00 97.44 88 ASP A C 1
ATOM 697 O O . ASP A 1 88 ? 8.909 5.474 -11.262 1.00 97.44 88 ASP A O 1
ATOM 701 N N . GLN A 1 89 ? 10.695 4.187 -10.866 1.00 94.81 89 GLN A N 1
ATOM 702 C CA . GLN A 1 89 ? 9.908 2.950 -10.736 1.00 94.81 89 GLN A CA 1
ATOM 703 C C . GLN A 1 89 ? 8.965 3.003 -9.528 1.00 94.81 89 GLN A C 1
ATOM 705 O O . GLN A 1 89 ? 7.822 2.549 -9.599 1.00 94.81 89 GLN A O 1
ATOM 710 N N . GLU A 1 90 ? 9.428 3.560 -8.407 1.00 97.12 90 GLU A N 1
ATOM 711 C CA . GLU A 1 90 ? 8.582 3.789 -7.233 1.00 97.12 90 GLU A CA 1
ATOM 712 C C . GLU A 1 90 ? 7.538 4.876 -7.491 1.00 97.12 90 GLU A C 1
ATOM 714 O O . GLU A 1 90 ? 6.400 4.736 -7.045 1.00 97.12 90 GLU A O 1
ATOM 719 N N . PHE A 1 91 ? 7.880 5.931 -8.235 1.00 98.12 91 PHE A N 1
ATOM 720 C CA . PHE A 1 91 ? 6.912 6.950 -8.639 1.00 98.12 91 PHE A CA 1
ATOM 721 C C . PHE A 1 91 ? 5.773 6.350 -9.476 1.00 98.12 91 PHE A C 1
ATOM 723 O O . PHE A 1 91 ? 4.599 6.548 -9.152 1.00 98.12 91 PHE A O 1
ATOM 730 N N . GLU A 1 92 ? 6.109 5.574 -10.508 1.00 98.06 92 GLU A N 1
ATOM 731 C CA . GLU A 1 92 ? 5.141 4.885 -11.368 1.00 98.06 92 GLU A CA 1
ATOM 732 C C . GLU A 1 92 ? 4.266 3.917 -10.566 1.00 98.06 92 GLU A C 1
ATOM 734 O O . GLU A 1 92 ? 3.041 3.930 -10.706 1.00 98.06 92 GLU A O 1
ATOM 739 N N . ALA A 1 93 ? 4.868 3.131 -9.666 1.00 98.12 93 ALA A N 1
ATOM 740 C CA . ALA A 1 93 ? 4.127 2.224 -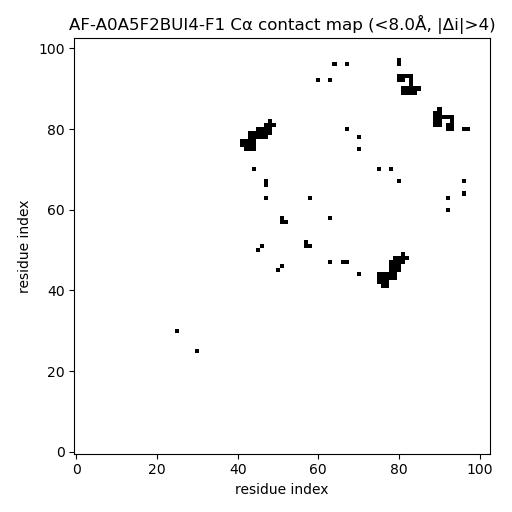8.795 1.00 98.12 93 ALA A CA 1
ATOM 741 C C . ALA A 1 93 ? 3.143 2.970 -7.883 1.00 98.12 93 ALA A C 1
ATOM 743 O O . ALA A 1 93 ? 1.973 2.595 -7.812 1.00 98.12 93 ALA A O 1
ATOM 744 N N . CYS A 1 94 ? 3.576 4.047 -7.223 1.00 98.31 94 CYS A N 1
ATOM 745 C CA . CYS A 1 94 ? 2.706 4.864 -6.376 1.00 98.31 94 CYS A CA 1
ATOM 746 C C . CYS A 1 94 ? 1.551 5.480 -7.173 1.00 98.31 94 CYS A C 1
ATOM 748 O O . CYS A 1 94 ? 0.408 5.454 -6.712 1.00 98.31 94 CYS A O 1
ATOM 750 N N . SER A 1 95 ? 1.833 6.016 -8.363 1.00 98.38 95 SER A N 1
ATOM 751 C CA . SER A 1 95 ? 0.820 6.623 -9.231 1.00 98.38 95 SER A CA 1
ATOM 752 C C . SER A 1 95 ? -0.231 5.600 -9.663 1.00 98.38 95 SER A C 1
ATOM 754 O O . SER A 1 95 ? -1.429 5.838 -9.495 1.00 98.38 95 SER A O 1
ATOM 756 N N . TYR A 1 96 ? 0.209 4.431 -10.130 1.00 98.62 96 TYR A N 1
ATOM 757 C CA . TYR A 1 96 ? -0.685 3.358 -10.546 1.00 98.62 96 TYR A CA 1
ATOM 758 C C . TYR A 1 96 ? -1.546 2.834 -9.392 1.00 98.62 96 TYR A C 1
ATOM 760 O O . TYR A 1 96 ? -2.770 2.807 -9.513 1.00 98.62 96 TYR A O 1
ATOM 768 N N . LEU A 1 97 ? -0.941 2.472 -8.257 1.00 98.38 97 LEU A N 1
ATOM 769 C CA . LEU A 1 97 ? -1.681 1.914 -7.118 1.00 98.38 97 LEU A CA 1
ATOM 770 C C . LEU A 1 97 ? -2.699 2.910 -6.555 1.00 98.38 97 LEU A C 1
ATOM 772 O O . LEU A 1 97 ? -3.812 2.521 -6.212 1.00 98.38 97 LEU A O 1
ATOM 776 N N . SER A 1 98 ? -2.351 4.198 -6.527 1.00 97.12 98 SER A N 1
ATOM 777 C CA . SER A 1 98 ? -3.282 5.250 -6.108 1.00 97.12 98 SER A CA 1
ATOM 778 C C . SER A 1 98 ? -4.455 5.402 -7.081 1.00 97.12 98 SER A C 1
ATOM 780 O O . SER A 1 98 ? -5.568 5.671 -6.649 1.00 97.12 98 SER A O 1
ATOM 782 N N . SER A 1 99 ? -4.238 5.195 -8.385 1.00 97.50 99 SER A N 1
ATOM 783 C CA . SER A 1 99 ? -5.301 5.300 -9.399 1.00 97.50 99 SER A CA 1
ATOM 784 C C . SER A 1 99 ? -6.352 4.186 -9.332 1.00 97.50 99 SER A C 1
ATOM 786 O O . SER A 1 99 ? -7.459 4.364 -9.830 1.00 97.50 99 SER A O 1
ATOM 788 N N . ILE A 1 100 ? -6.011 3.045 -8.723 1.00 97.12 100 ILE A N 1
ATOM 789 C CA . ILE A 1 100 ? -6.916 1.900 -8.535 1.00 97.12 100 ILE A CA 1
ATOM 790 C C . ILE A 1 100 ? -7.455 1.801 -7.100 1.00 97.12 100 ILE A C 1
ATOM 792 O O . ILE A 1 100 ? -8.129 0.823 -6.763 1.00 97.12 100 ILE A O 1
ATOM 796 N N . ALA A 1 101 ? -7.127 2.768 -6.241 1.00 95.62 101 ALA A N 1
ATOM 797 C CA . ALA A 1 101 ? -7.684 2.854 -4.902 1.00 95.62 101 ALA A CA 1
ATOM 798 C C . ALA A 1 101 ? -9.190 3.181 -4.973 1.00 95.62 101 ALA A C 1
ATOM 800 O O . ALA A 1 101 ? -9.609 3.926 -5.861 1.00 95.62 101 ALA A O 1
ATOM 801 N N . PRO A 1 102 ? -10.016 2.620 -4.071 1.00 92.88 102 PRO A N 1
ATOM 802 C CA . PRO A 1 102 ? -11.417 3.014 -3.956 1.00 92.88 102 PRO A CA 1
ATOM 803 C C . PRO A 1 102 ? -11.544 4.479 -3.503 1.00 92.88 102 PRO A C 1
ATOM 805 O O . PRO A 1 102 ? -10.641 4.994 -2.843 1.00 92.88 102 PRO A O 1
ATOM 808 N N . GLU A 1 103 ? -12.664 5.117 -3.865 1.00 83.12 103 GLU A N 1
ATOM 809 C CA . GLU A 1 103 ? -13.030 6.474 -3.413 1.00 83.12 103 GLU A CA 1
ATOM 810 C C . GLU A 1 103 ? -13.246 6.569 -1.895 1.00 83.12 103 GLU A C 1
ATOM 812 O O . GLU A 1 103 ? -13.785 5.601 -1.302 1.00 83.12 103 GLU A O 1
#